Protein AF-A0A8C5RPY0-F1 (afdb_monomer_lite)

Radius of gyration: 25.89 Å; chains: 1; bounding bo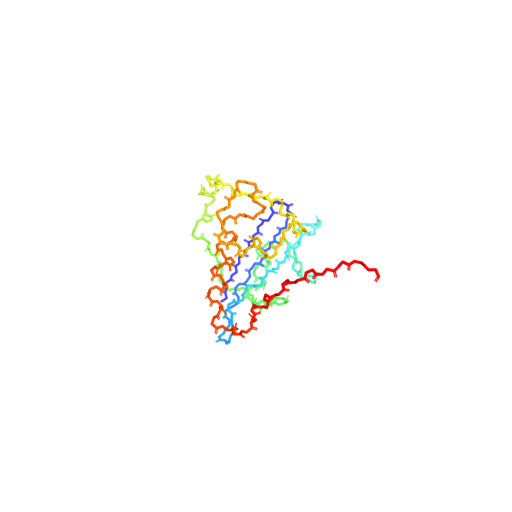x: 41×46×80 Å

Organism: Laticauda laticaudata (NCBI:txid8630)

InterPro domains:
  IPR000980 SH2 domain [PF00017] (9-60)
  IPR000980 SH2 domain [PS50001] (1-75)
  IPR036860 SH2 domain superfamily [G3DSA:3.30.505.10] (4-76)
  IPR036860 SH2 domain superfamily [SSF55550] (8-77)
  IPR043539 Grb2-like [PTHR46037] (10-113)

Secondary structure (DSSP, 8-state):
-EEEEEEETTTTEEEEEEEEEETTEEEEEEEEEEEE-TTS-EESSTT-EESSHHHHHHHHHH--TTSSS---EE---TT-STTTTTTSPP---------TTT--HHHHH--SPPPTT-SS-HHHHHHHHHHHHHHGGG----------------

Foldseek 3Di:
DEKEWDADPVVRWIKIWDFDDDPPDDRDIDIFTWDADPQRWTDRDPVDTHNDPVVVLVCQQVDVVPHPHRHDHYDDDPQPPPPRVVPDPDPPPPPLPQPPVVDDPCLLAPPDDDDPPRSDDPVSSVVSVVVCVVCVVPDDDDDDDDDDDDDDDD

pLDDT: mean 74.39, std 18.72, range [27.67, 94.81]

Structure (mmCIF, N/CA/C/O backbone):
data_AF-A0A8C5RPY0-F1
#
_entry.id   AF-A0A8C5RPY0-F1
#
loop_
_atom_site.group_PDB
_atom_site.id
_atom_site.type_symbol
_atom_site.label_atom_id
_atom_site.label_alt_id
_atom_site.label_comp_id
_atom_site.label_asym_id
_atom_site.label_entity_id
_atom_site.label_seq_id
_atom_site.pdbx_PDB_ins_code
_atom_site.Cartn_x
_atom_site.Cartn_y
_atom_site.Cartn_z
_atom_site.occupancy
_atom_site.B_iso_or_equiv
_atom_site.auth_seq_id
_atom_site.auth_comp_id
_atom_site.auth_asym_id
_atom_site.auth_atom_id
_atom_site.pdbx_PDB_model_num
ATOM 1 N N . ILE A 1 1 ? 12.155 -9.304 -3.599 1.00 83.56 1 ILE A N 1
ATOM 2 C CA . ILE A 1 1 ? 11.075 -8.287 -3.564 1.00 83.56 1 ILE A CA 1
ATOM 3 C C . ILE A 1 1 ? 9.726 -8.979 -3.611 1.00 83.56 1 ILE A C 1
ATOM 5 O O . ILE A 1 1 ? 9.479 -9.727 -4.551 1.00 83.56 1 ILE A O 1
ATOM 9 N N . ARG A 1 2 ? 8.875 -8.774 -2.604 1.00 89.44 2 ARG A N 1
ATOM 10 C CA . ARG A 1 2 ? 7.501 -9.292 -2.635 1.00 89.44 2 ARG A CA 1
ATOM 11 C C . ARG A 1 2 ? 6.497 -8.224 -2.227 1.00 89.44 2 ARG A C 1
ATOM 13 O O . ARG A 1 2 ? 6.852 -7.362 -1.430 1.00 89.44 2 ARG A O 1
ATOM 20 N N . TYR A 1 3 ? 5.269 -8.281 -2.731 1.00 92.12 3 TYR A N 1
ATOM 21 C CA . TYR A 1 3 ? 4.258 -7.255 -2.461 1.00 92.12 3 TYR A CA 1
ATOM 22 C C . TYR A 1 3 ? 2.904 -7.834 -2.073 1.00 92.12 3 TYR A C 1
ATOM 24 O O . TYR A 1 3 ? 2.601 -8.986 -2.367 1.00 92.12 3 TYR A O 1
ATOM 32 N N . ARG A 1 4 ? 2.070 -7.034 -1.412 1.00 91.62 4 ARG A N 1
ATOM 33 C CA . ARG A 1 4 ? 0.708 -7.419 -1.057 1.00 91.62 4 ARG A CA 1
ATOM 34 C C . ARG A 1 4 ? -0.241 -6.237 -1.050 1.00 91.62 4 ARG A C 1
ATOM 36 O O . ARG A 1 4 ? 0.097 -5.183 -0.521 1.00 91.62 4 ARG A O 1
ATOM 43 N N . LEU A 1 5 ? -1.440 -6.474 -1.563 1.00 92.06 5 LEU A N 1
ATOM 44 C CA . LEU A 1 5 ? -2.555 -5.544 -1.519 1.00 92.06 5 LEU A CA 1
ATOM 45 C C . LEU A 1 5 ? -3.503 -5.905 -0.376 1.00 92.06 5 LEU A C 1
ATOM 47 O O . LEU A 1 5 ? -3.780 -7.081 -0.124 1.00 92.06 5 LEU A O 1
ATOM 51 N N . PHE A 1 6 ? -3.988 -4.882 0.309 1.00 90.06 6 PHE A N 1
ATOM 52 C CA . PHE A 1 6 ? -4.992 -4.980 1.357 1.00 90.06 6 PHE A CA 1
ATOM 53 C C . PHE A 1 6 ? -6.118 -4.003 1.049 1.00 90.06 6 PHE A C 1
ATOM 55 O O . PHE A 1 6 ? -5.860 -2.891 0.595 1.00 90.06 6 PHE A O 1
ATOM 62 N N . TYR A 1 7 ? -7.346 -4.406 1.347 1.00 88.44 7 TYR A N 1
ATOM 63 C CA . TYR A 1 7 ? -8.512 -3.537 1.317 1.00 88.44 7 TYR A CA 1
ATOM 64 C C . TYR A 1 7 ? -8.998 -3.321 2.749 1.00 88.44 7 TYR A C 1
ATOM 66 O O . TYR A 1 7 ? -9.112 -4.280 3.516 1.00 88.44 7 TYR A O 1
ATOM 74 N N . SER A 1 8 ? -9.241 -2.067 3.120 1.00 84.38 8 SER A N 1
ATOM 75 C CA . SER A 1 8 ? -9.775 -1.704 4.429 1.00 84.38 8 SER A CA 1
ATOM 76 C C . SER A 1 8 ? -11.206 -1.217 4.267 1.00 84.38 8 SER A C 1
ATOM 78 O O . SER A 1 8 ? -11.433 -0.085 3.854 1.00 84.38 8 SER A O 1
ATOM 80 N N . ASP A 1 9 ? -12.163 -2.057 4.658 1.00 80.19 9 ASP A N 1
ATOM 81 C CA . ASP A 1 9 ? -13.597 -1.736 4.634 1.00 80.19 9 ASP A CA 1
ATOM 82 C C . ASP A 1 9 ? -13.934 -0.519 5.518 1.00 80.19 9 ASP A C 1
ATOM 84 O O . ASP A 1 9 ? -14.776 0.305 5.190 1.00 80.19 9 ASP A O 1
ATOM 88 N N . LYS A 1 10 ? -13.179 -0.330 6.612 1.00 81.06 10 LYS A N 1
ATOM 89 C CA . LYS A 1 10 ? -13.345 0.817 7.521 1.00 81.06 10 LYS A CA 1
ATOM 90 C C . LYS A 1 10 ? -13.027 2.158 6.865 1.00 81.06 10 LYS A C 1
ATOM 92 O O . LYS A 1 10 ? -13.592 3.172 7.255 1.00 81.06 10 LYS A O 1
ATOM 97 N N . THR A 1 11 ? -12.053 2.174 5.960 1.00 80.56 11 THR A N 1
ATOM 98 C CA . THR A 1 11 ? -11.553 3.409 5.339 1.00 80.56 11 THR A CA 1
ATOM 99 C C . THR A 1 11 ? -11.906 3.499 3.860 1.00 80.56 11 THR A C 1
ATOM 101 O O . THR A 1 11 ? -11.626 4.521 3.253 1.00 80.56 11 THR A O 1
ATOM 104 N N . GLY A 1 12 ? -12.470 2.442 3.266 1.00 84.00 12 GLY A N 1
ATOM 105 C CA . GLY A 1 12 ? -12.778 2.360 1.838 1.00 84.00 12 GLY A CA 1
ATOM 106 C C . GLY A 1 12 ? -11.555 2.427 0.915 1.00 84.00 12 GLY A C 1
ATOM 107 O O . GLY A 1 12 ? -11.718 2.598 -0.287 1.00 84.00 12 GLY A O 1
ATOM 108 N N . CYS A 1 13 ? -10.336 2.296 1.450 1.00 86.12 13 CYS A N 1
ATOM 109 C CA . CYS A 1 13 ? -9.092 2.490 0.699 1.00 86.12 13 CYS A CA 1
ATOM 110 C C . CYS A 1 13 ? -8.289 1.195 0.576 1.00 86.12 13 CYS A C 1
ATOM 112 O O . CYS A 1 13 ? -8.359 0.304 1.434 1.00 86.12 13 CYS A O 1
ATOM 114 N N . TYR A 1 14 ? -7.455 1.137 -0.462 1.00 92.19 14 TYR A N 1
ATOM 115 C CA . TYR A 1 14 ? -6.480 0.069 -0.631 1.00 92.19 14 TYR A CA 1
ATOM 116 C C . TYR A 1 14 ? -5.128 0.482 -0.046 1.00 92.19 14 TYR A C 1
ATOM 118 O O . TYR A 1 14 ? -4.756 1.654 -0.029 1.00 92.19 14 TYR A O 1
ATOM 126 N N . SER A 1 15 ? -4.358 -0.493 0.419 1.00 93.25 15 SER A N 1
ATOM 127 C CA . SER A 1 15 ? -2.955 -0.286 0.773 1.00 93.25 15 SER A CA 1
ATOM 128 C C . SER A 1 15 ? -2.070 -1.347 0.133 1.00 93.25 15 SER A C 1
ATOM 130 O O . SER A 1 15 ? -2.422 -2.526 0.064 1.00 93.25 15 SER A O 1
ATOM 132 N N . LEU A 1 16 ? -0.908 -0.913 -0.342 1.00 94.06 16 LEU A N 1
ATOM 133 C CA . LEU A 1 16 ? 0.114 -1.739 -0.966 1.00 94.06 16 LEU A CA 1
ATOM 134 C C . LEU A 1 16 ? 1.312 -1.832 -0.026 1.00 94.06 16 LEU A C 1
ATOM 136 O O . LEU A 1 16 ? 1.916 -0.830 0.335 1.00 94.06 16 LEU A O 1
ATOM 140 N N . SER A 1 17 ? 1.672 -3.044 0.371 1.00 93.31 17 SER A N 1
ATOM 141 C CA . SER A 1 17 ? 2.836 -3.300 1.219 1.00 93.31 17 SER A CA 1
ATOM 142 C C . SER A 1 17 ? 3.909 -4.016 0.419 1.00 93.31 17 SER A C 1
ATOM 144 O O . SER A 1 17 ? 3.637 -5.063 -0.166 1.00 93.31 17 SER A O 1
ATOM 146 N N . ILE A 1 18 ? 5.127 -3.483 0.413 1.00 92.06 18 ILE A N 1
ATOM 147 C CA . ILE A 1 18 ? 6.253 -4.023 -0.352 1.00 92.06 18 ILE A CA 1
ATOM 148 C C . ILE A 1 18 ? 7.359 -4.418 0.615 1.00 92.06 18 ILE A C 1
ATOM 150 O O . ILE A 1 18 ? 7.882 -3.585 1.353 1.00 92.06 18 ILE A O 1
ATOM 154 N N . ARG A 1 19 ? 7.731 -5.698 0.592 1.00 89.88 19 ARG A N 1
ATOM 155 C CA . ARG A 1 19 ? 8.905 -6.228 1.279 1.00 89.88 19 ARG A CA 1
ATOM 156 C C . ARG A 1 19 ? 10.124 -6.080 0.370 1.00 89.88 19 ARG A C 1
ATOM 158 O O . ARG A 1 19 ? 10.308 -6.846 -0.586 1.00 89.88 19 ARG A O 1
ATOM 165 N N . CYS A 1 20 ? 10.944 -5.097 0.713 1.00 83.75 20 CYS A N 1
ATOM 166 C CA . CYS A 1 20 ? 12.210 -4.773 0.079 1.00 83.75 20 CYS A CA 1
ATOM 167 C C . CYS A 1 20 ? 13.322 -5.620 0.759 1.00 83.75 20 CYS A C 1
ATOM 169 O O . CYS A 1 20 ? 13.555 -5.526 1.962 1.00 83.75 20 CYS A O 1
ATOM 171 N N . THR A 1 21 ? 13.953 -6.520 -0.006 1.00 76.31 21 THR A N 1
ATOM 172 C CA . THR A 1 21 ? 15.029 -7.432 0.435 1.00 76.31 21 THR A CA 1
ATOM 173 C C . THR A 1 21 ? 16.292 -7.105 -0.360 1.00 76.31 21 THR A C 1
ATOM 175 O O . THR A 1 21 ? 16.584 -7.791 -1.339 1.00 76.31 21 THR A O 1
ATOM 178 N N . ASN A 1 22 ? 16.970 -6.005 -0.029 1.00 70.56 22 ASN A N 1
ATOM 179 C CA . ASN A 1 22 ? 18.239 -5.659 -0.675 1.00 70.56 22 ASN A CA 1
ATOM 180 C C . ASN A 1 22 ? 19.410 -6.363 0.020 1.00 70.56 22 ASN A C 1
ATOM 182 O O . ASN A 1 22 ? 19.340 -6.678 1.204 1.00 70.56 22 ASN A O 1
ATOM 186 N N . HIS A 1 23 ? 20.467 -6.627 -0.751 1.00 58.06 23 HIS A N 1
ATOM 187 C CA . HIS A 1 23 ? 21.585 -7.510 -0.396 1.00 58.06 23 HIS A CA 1
ATOM 188 C C . HIS A 1 23 ? 22.468 -6.991 0.761 1.00 58.06 23 HIS A C 1
ATOM 190 O O . HIS A 1 23 ? 23.235 -7.762 1.323 1.00 58.06 23 HIS A O 1
ATOM 196 N N . GLU A 1 24 ? 22.341 -5.718 1.155 1.00 66.50 24 GLU A N 1
ATOM 197 C CA . GLU A 1 24 ? 23.235 -5.083 2.142 1.00 66.50 24 GLU A CA 1
ATOM 198 C C . GLU A 1 24 ? 22.543 -4.527 3.395 1.00 66.50 24 GLU A C 1
ATOM 200 O O . GLU A 1 24 ? 23.215 -4.186 4.363 1.00 66.50 24 GLU A O 1
ATOM 205 N N . SER A 1 25 ? 21.211 -4.423 3.435 1.00 53.62 25 SER A N 1
ATOM 206 C CA . SER A 1 25 ? 20.528 -3.860 4.605 1.00 53.62 25 SER A CA 1
ATOM 207 C C . SER A 1 25 ? 19.114 -4.401 4.799 1.00 53.62 25 SER A C 1
ATOM 209 O O . SER A 1 25 ? 18.389 -4.691 3.850 1.00 53.62 25 SER A O 1
ATOM 211 N N . TRP A 1 26 ? 18.794 -4.566 6.085 1.00 59.12 26 TRP A N 1
ATOM 212 C CA . TRP A 1 26 ? 17.550 -4.968 6.745 1.00 59.12 26 TRP A CA 1
ATOM 213 C C . TRP A 1 26 ? 16.313 -5.183 5.855 1.00 59.12 26 TRP A C 1
ATOM 215 O O . TRP A 1 26 ? 15.887 -4.300 5.112 1.00 59.12 26 TRP A O 1
ATOM 225 N N . ASN A 1 27 ? 15.658 -6.338 6.033 1.00 74.50 27 ASN A N 1
ATOM 226 C CA . ASN A 1 27 ? 14.313 -6.610 5.519 1.00 74.50 27 ASN A CA 1
ATOM 227 C C . ASN A 1 27 ? 13.360 -5.470 5.919 1.00 74.50 27 ASN A C 1
ATOM 229 O O . ASN A 1 27 ? 12.863 -5.446 7.044 1.00 74.50 27 ASN A O 1
ATOM 233 N N . CYS A 1 28 ? 13.087 -4.541 5.006 1.00 84.44 28 CYS A N 1
ATOM 234 C CA . CYS A 1 28 ? 12.190 -3.422 5.260 1.00 84.44 28 CYS A CA 1
ATOM 235 C C . CYS A 1 28 ? 10.858 -3.645 4.546 1.00 84.44 28 CYS A C 1
ATOM 237 O O . CYS A 1 28 ? 10.793 -4.192 3.439 1.00 84.44 28 CYS A O 1
ATOM 239 N N . ILE A 1 29 ? 9.777 -3.237 5.204 1.00 89.88 29 ILE A N 1
ATOM 240 C CA . ILE A 1 29 ? 8.437 -3.233 4.627 1.00 89.88 29 ILE A CA 1
ATOM 241 C C . ILE A 1 29 ? 8.019 -1.776 4.495 1.00 89.88 29 ILE A C 1
ATOM 243 O O . ILE A 1 29 ? 8.026 -1.039 5.479 1.00 89.88 29 ILE A O 1
ATOM 247 N N . LYS A 1 30 ? 7.675 -1.360 3.278 1.00 91.00 30 LYS A N 1
ATOM 248 C CA . LYS A 1 30 ? 7.087 -0.045 3.024 1.00 91.00 30 LYS A CA 1
ATOM 249 C C . LYS A 1 30 ? 5.611 -0.199 2.705 1.00 91.00 30 LYS A C 1
ATOM 251 O O . LYS A 1 30 ? 5.242 -1.067 1.915 1.00 91.00 30 LYS A O 1
ATOM 256 N N . HIS A 1 31 ? 4.794 0.643 3.323 1.00 93.56 31 HIS A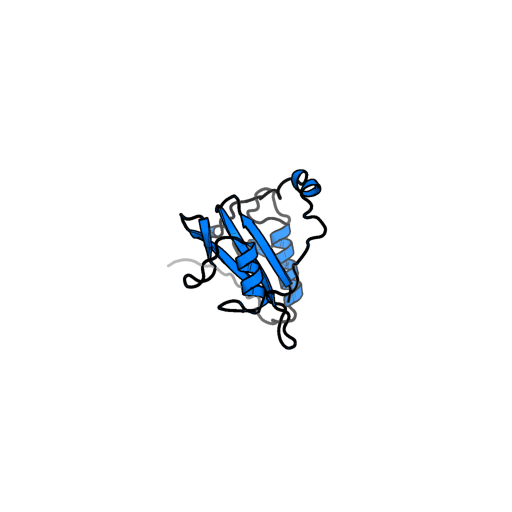 N 1
ATOM 257 C CA . HIS A 1 31 ? 3.351 0.677 3.133 1.00 93.56 31 HIS A CA 1
ATOM 258 C C . HIS A 1 31 ? 2.980 1.936 2.350 1.00 93.56 31 HIS A C 1
ATOM 260 O O . HIS A 1 31 ? 3.379 3.038 2.719 1.00 93.56 31 HIS A O 1
ATOM 266 N N . TYR A 1 32 ? 2.220 1.754 1.280 1.00 93.38 32 TYR A N 1
ATOM 267 C CA . TYR A 1 32 ? 1.729 2.798 0.394 1.00 93.38 32 TYR A CA 1
ATOM 268 C C . TYR A 1 32 ? 0.208 2.816 0.462 1.00 93.38 32 TYR A C 1
ATOM 270 O O . TYR A 1 32 ? -0.432 1.762 0.412 1.00 93.38 32 TYR A O 1
ATOM 278 N N . LEU A 1 33 ? -0.368 4.006 0.583 1.00 92.69 33 LEU A N 1
ATOM 279 C CA . LEU A 1 33 ? -1.809 4.198 0.491 1.00 92.69 33 LEU A CA 1
ATOM 280 C C . LEU A 1 33 ? -2.187 4.355 -0.983 1.00 92.69 33 LEU A C 1
ATOM 282 O O . LEU A 1 33 ? -1.552 5.125 -1.700 1.00 92.69 33 LEU A O 1
ATOM 286 N N . ILE A 1 34 ? -3.209 3.625 -1.418 1.00 94.12 34 ILE A N 1
ATOM 287 C CA . ILE A 1 34 ? -3.824 3.802 -2.730 1.00 94.12 34 ILE A CA 1
ATOM 288 C C . ILE A 1 34 ? -5.140 4.538 -2.494 1.00 94.12 34 ILE A C 1
ATOM 290 O O . ILE A 1 34 ? -6.069 4.008 -1.874 1.00 94.12 34 ILE A O 1
ATOM 294 N N . ASN A 1 35 ? -5.195 5.769 -2.977 1.00 90.88 35 ASN A N 1
ATOM 295 C CA . ASN A 1 35 ? -6.373 6.613 -2.886 1.00 90.88 35 ASN A CA 1
ATOM 296 C C . ASN A 1 35 ? -7.300 6.350 -4.070 1.00 90.88 35 ASN A C 1
ATOM 298 O O . ASN A 1 35 ? -6.838 6.028 -5.166 1.00 90.88 35 ASN A O 1
ATOM 302 N N . CYS A 1 36 ? -8.598 6.512 -3.834 1.00 90.06 36 CYS A N 1
ATOM 303 C CA . CYS A 1 36 ? -9.626 6.430 -4.863 1.00 90.06 36 CYS A CA 1
ATOM 304 C C . CYS A 1 36 ? -10.174 7.835 -5.122 1.00 90.06 36 CYS A C 1
ATOM 306 O O . CYS A 1 36 ? -10.539 8.543 -4.184 1.00 90.06 36 CYS A O 1
ATOM 308 N N . LEU A 1 37 ? -10.219 8.230 -6.387 1.00 89.50 37 LEU A N 1
ATOM 309 C CA . LEU A 1 37 ? -10.874 9.445 -6.859 1.00 89.50 37 LEU A CA 1
ATOM 310 C C . LEU A 1 37 ? -12.384 9.208 -7.013 1.00 89.50 37 LEU A C 1
ATOM 312 O O . LEU A 1 37 ? -12.846 8.070 -7.103 1.00 89.50 37 LEU A O 1
ATOM 316 N N . GLU A 1 38 ? -13.156 10.291 -7.106 1.00 88.31 38 GLU A N 1
ATOM 317 C CA . GLU A 1 38 ? -14.615 10.240 -7.307 1.00 88.31 38 GLU A CA 1
ATOM 318 C C . GLU A 1 38 ? -15.010 9.520 -8.607 1.00 88.31 38 GLU A C 1
ATOM 320 O O . GLU A 1 38 ? -16.036 8.849 -8.677 1.00 88.31 38 GLU A O 1
ATOM 325 N N . ASN A 1 39 ? -14.153 9.586 -9.628 1.00 88.56 39 ASN A N 1
ATOM 326 C CA . ASN A 1 39 ? -14.314 8.873 -10.896 1.00 88.56 39 ASN A CA 1
ATOM 327 C C . ASN A 1 39 ? -13.903 7.387 -10.825 1.00 88.56 39 ASN A C 1
ATOM 329 O O . ASN A 1 39 ? -13.781 6.742 -11.863 1.00 88.56 39 ASN A O 1
ATOM 333 N N . SER A 1 40 ? -13.679 6.847 -9.623 1.00 87.06 40 SER A N 1
ATOM 334 C CA . SER A 1 40 ? -13.215 5.476 -9.358 1.00 87.06 40 SER A CA 1
ATOM 335 C C . SER A 1 40 ? -11.787 5.158 -9.817 1.00 87.06 40 SER A C 1
ATOM 337 O O . SER A 1 40 ? -11.392 3.994 -9.809 1.00 87.06 40 SER A O 1
ATOM 339 N N . TRP A 1 41 ? -10.989 6.162 -10.189 1.00 92.81 41 TRP A N 1
ATOM 340 C CA . TRP A 1 41 ? -9.580 5.948 -10.518 1.00 92.81 41 TRP A CA 1
ATOM 341 C C . TRP A 1 41 ? -8.731 5.851 -9.251 1.00 92.81 41 TRP A C 1
ATOM 343 O O . TRP A 1 41 ? -9.011 6.475 -8.228 1.00 92.81 41 TRP A O 1
ATOM 353 N N . LEU A 1 42 ? -7.668 5.065 -9.331 1.00 93.31 42 LEU A N 1
ATOM 354 C CA . LEU A 1 42 ? -6.763 4.733 -8.246 1.00 93.31 42 LEU A CA 1
ATOM 355 C C . LEU A 1 42 ? -5.425 5.431 -8.440 1.00 93.31 42 LEU A C 1
ATOM 357 O O . LEU A 1 42 ? -4.904 5.474 -9.552 1.00 93.31 42 LEU A O 1
ATOM 361 N N . TYR A 1 43 ? -4.827 5.919 -7.358 1.00 93.00 43 TYR A N 1
ATOM 362 C CA . TYR A 1 43 ? -3.479 6.478 -7.417 1.00 93.00 43 TYR A CA 1
ATOM 363 C C . TYR A 1 43 ? -2.693 6.261 -6.127 1.00 93.00 43 TYR A C 1
ATOM 365 O O . TYR A 1 43 ? -3.244 6.268 -5.025 1.00 93.00 43 TYR A O 1
ATOM 373 N N . ILE A 1 44 ? -1.379 6.098 -6.274 1.00 92.75 44 ILE A N 1
ATOM 374 C CA . ILE A 1 44 ? -0.413 6.173 -5.165 1.00 92.75 44 ILE A CA 1
ATOM 375 C C . ILE A 1 44 ? 0.253 7.550 -5.184 1.00 92.75 44 ILE A C 1
ATOM 377 O O . ILE A 1 44 ? 0.287 8.247 -4.173 1.00 92.75 44 ILE A O 1
ATOM 381 N N . SER A 1 45 ? 0.734 7.961 -6.358 1.00 89.44 45 SER A N 1
ATOM 382 C CA . SER A 1 45 ? 1.250 9.303 -6.616 1.00 89.44 45 SER A CA 1
ATOM 383 C C . SER A 1 45 ? 0.200 10.117 -7.377 1.00 89.44 45 SER A C 1
ATOM 385 O O . SER A 1 45 ? -0.339 9.594 -8.349 1.00 89.44 45 SER A O 1
ATOM 387 N N . PRO A 1 46 ? -0.092 11.379 -7.008 1.00 84.12 46 PRO A N 1
ATOM 388 C CA . PRO A 1 46 ? -1.104 12.197 -7.690 1.00 84.12 46 PRO A CA 1
ATOM 389 C C . PRO A 1 46 ? -0.878 12.358 -9.202 1.00 84.12 46 PRO A C 1
ATOM 391 O O . PRO A 1 46 ? -1.823 12.621 -9.937 1.00 84.12 46 PRO A O 1
ATOM 394 N N . SER A 1 47 ? 0.364 12.198 -9.666 1.00 87.62 47 SER A N 1
ATOM 395 C CA . SER A 1 47 ? 0.735 12.316 -11.081 1.00 87.62 47 SER A CA 1
ATOM 396 C C . SER A 1 47 ? 0.387 11.085 -11.925 1.00 87.62 47 SER A C 1
ATOM 398 O O . SER A 1 47 ? 0.438 11.167 -13.149 1.00 87.62 47 SER A O 1
ATOM 400 N N . LEU A 1 48 ? 0.081 9.944 -11.299 1.00 90.19 48 LEU A N 1
ATOM 401 C CA . LEU A 1 48 ? -0.165 8.666 -11.969 1.00 90.19 48 LEU A CA 1
ATOM 402 C C . LEU A 1 48 ? -1.468 8.068 -11.453 1.00 90.19 48 LEU A C 1
ATOM 404 O O . LEU A 1 48 ? -1.570 7.658 -10.298 1.00 90.19 48 LEU A O 1
ATOM 408 N N . THR A 1 49 ? -2.462 8.025 -12.330 1.00 93.81 49 THR A N 1
ATOM 409 C CA . THR A 1 49 ? -3.810 7.565 -12.005 1.00 93.81 49 THR A CA 1
ATOM 410 C C . THR A 1 49 ? -4.172 6.391 -12.908 1.00 93.81 49 THR A C 1
ATOM 412 O O . THR A 1 49 ? -3.789 6.361 -14.075 1.00 93.81 49 THR A O 1
ATOM 415 N N . PHE A 1 50 ? -4.880 5.411 -12.352 1.00 94.00 50 PHE A N 1
ATOM 416 C CA . PHE A 1 50 ? -5.174 4.139 -13.004 1.00 94.00 50 PHE A CA 1
ATOM 417 C C . PHE A 1 50 ? -6.665 3.809 -12.874 1.00 94.00 50 PHE A C 1
ATOM 419 O O . PHE A 1 50 ? -7.221 3.948 -11.787 1.00 94.00 50 PHE A O 1
ATOM 426 N N . PRO A 1 51 ? -7.332 3.324 -13.926 1.00 92.88 51 PRO A N 1
ATOM 427 C CA . PRO A 1 51 ? -8.744 2.945 -13.877 1.00 92.88 51 PRO A CA 1
ATOM 428 C C . PRO A 1 51 ? -8.992 1.636 -13.111 1.00 92.88 51 PRO A C 1
ATOM 430 O O . PRO A 1 51 ? -10.115 1.376 -12.686 1.00 92.88 51 PRO A O 1
ATOM 433 N N . SER A 1 52 ? -7.971 0.791 -12.932 1.00 92.31 52 SER A N 1
ATOM 434 C CA . SER A 1 52 ? -8.093 -0.481 -12.218 1.00 92.31 52 SER A CA 1
ATOM 435 C C . SER A 1 52 ? -6.859 -0.798 -11.377 1.00 92.31 52 SER A C 1
ATOM 437 O O . SER A 1 52 ? -5.752 -0.325 -11.639 1.00 92.31 52 SER A O 1
ATOM 439 N N . LEU A 1 53 ? -7.041 -1.648 -10.360 1.00 91.81 53 LEU A N 1
ATOM 440 C CA . LEU A 1 53 ? -5.931 -2.115 -9.527 1.00 91.81 53 LEU A CA 1
ATOM 441 C C . LEU A 1 53 ? -4.955 -2.993 -10.320 1.00 91.81 53 LEU A C 1
ATOM 443 O O . LEU A 1 53 ? -3.778 -3.054 -9.983 1.00 91.81 53 LEU A O 1
ATOM 447 N N . HIS A 1 54 ? -5.446 -3.661 -11.365 1.00 93.19 54 HIS A N 1
ATOM 448 C CA . HIS A 1 54 ? -4.629 -4.485 -12.245 1.00 93.19 54 HIS A CA 1
ATOM 449 C C . HIS A 1 54 ? -3.634 -3.632 -13.031 1.00 93.19 54 HIS A C 1
ATOM 451 O O . HIS A 1 54 ? -2.439 -3.883 -12.931 1.00 93.19 54 HIS A O 1
ATOM 457 N N . GLU A 1 55 ? -4.106 -2.573 -13.697 1.00 94.12 55 GLU A N 1
ATOM 458 C CA . GLU A 1 55 ? -3.232 -1.652 -14.438 1.00 94.12 55 GLU A CA 1
ATOM 459 C C . GLU A 1 55 ? -2.218 -0.960 -13.525 1.00 94.12 55 GLU A C 1
ATOM 461 O O . GLU A 1 55 ? -1.055 -0.805 -13.890 1.00 94.12 55 GLU A O 1
ATOM 466 N N . LEU A 1 56 ? -2.633 -0.607 -12.303 1.00 94.00 56 LEU A N 1
ATOM 467 C CA . LEU A 1 56 ? -1.727 -0.066 -11.294 1.00 94.00 56 LEU A CA 1
ATOM 468 C C . LEU A 1 56 ? -0.597 -1.057 -10.977 1.00 94.00 56 LEU A C 1
ATOM 470 O O . LEU A 1 56 ? 0.569 -0.672 -10.917 1.00 94.00 56 LEU A O 1
ATOM 474 N N . VAL A 1 57 ? -0.925 -2.332 -10.755 1.00 93.62 57 VAL A N 1
ATOM 475 C CA . VAL A 1 57 ? 0.075 -3.365 -10.444 1.00 93.62 57 VAL A CA 1
ATOM 476 C C . VAL A 1 57 ? 0.994 -3.624 -11.632 1.00 93.62 57 VAL A C 1
ATOM 478 O O . VAL A 1 57 ? 2.202 -3.740 -11.425 1.00 93.62 57 VAL A O 1
ATOM 481 N N . ASP A 1 58 ? 0.444 -3.688 -12.841 1.00 94.56 58 ASP A N 1
ATOM 482 C CA . ASP A 1 58 ? 1.205 -3.941 -14.063 1.00 94.56 58 ASP A CA 1
ATOM 483 C C . ASP A 1 58 ? 2.216 -2.818 -14.306 1.00 94.56 58 ASP A C 1
ATOM 485 O O . ASP A 1 58 ? 3.409 -3.093 -14.446 1.00 94.56 58 ASP A O 1
ATOM 489 N N . TYR A 1 59 ? 1.785 -1.556 -14.209 1.00 94.81 59 TYR A N 1
ATOM 490 C CA . TYR A 1 59 ? 2.672 -0.396 -14.310 1.00 94.81 59 TYR A CA 1
ATOM 491 C C . TYR A 1 59 ? 3.807 -0.458 -13.286 1.00 94.81 59 TYR A C 1
ATOM 493 O O . TYR A 1 59 ? 4.989 -0.374 -13.625 1.00 94.81 59 TYR A O 1
ATOM 501 N N . TYR A 1 60 ? 3.460 -0.668 -12.013 1.00 93.81 60 TYR A N 1
ATOM 502 C CA . TYR A 1 60 ? 4.451 -0.692 -10.944 1.00 93.81 60 TYR A CA 1
ATOM 503 C C . TYR A 1 60 ? 5.335 -1.952 -10.947 1.00 93.81 60 TYR A C 1
ATOM 505 O O . TYR A 1 60 ? 6.285 -2.038 -10.165 1.00 93.81 60 TYR A O 1
ATOM 513 N N . SER A 1 61 ? 5.057 -2.943 -11.801 1.00 93.00 61 SER A N 1
ATOM 514 C CA . SER A 1 61 ? 5.913 -4.122 -11.988 1.00 93.00 61 SER A CA 1
ATOM 515 C C . SER A 1 61 ? 7.156 -3.832 -12.841 1.00 93.00 61 SER A C 1
ATOM 517 O O . SER A 1 61 ? 8.228 -4.426 -12.624 1.00 93.00 61 SER A O 1
ATOM 519 N N . GLU A 1 62 ? 7.034 -2.855 -13.740 1.00 93.06 62 GLU A N 1
ATOM 520 C CA . GLU A 1 62 ? 8.083 -2.390 -14.649 1.00 93.06 62 GLU A CA 1
ATOM 521 C C . GLU A 1 62 ? 8.722 -1.096 -14.133 1.00 93.06 62 GLU A C 1
ATOM 523 O O . GLU A 1 62 ? 9.951 -0.993 -14.077 1.00 93.06 62 GLU A O 1
ATOM 528 N N . ASN A 1 63 ? 7.909 -0.166 -13.627 1.00 92.06 63 ASN A N 1
ATOM 529 C CA . ASN A 1 63 ? 8.323 1.161 -13.177 1.00 92.06 63 ASN A CA 1
ATOM 530 C C . ASN A 1 63 ? 8.227 1.301 -11.653 1.00 92.06 63 ASN A C 1
ATOM 532 O O . ASN A 1 63 ? 7.279 0.835 -11.033 1.00 92.06 63 ASN A O 1
ATOM 536 N N . SER A 1 64 ? 9.192 1.965 -11.009 1.00 87.56 64 SER A N 1
ATOM 537 C CA . SER A 1 64 ? 9.111 2.202 -9.560 1.00 87.56 64 SER A CA 1
ATOM 538 C C . SER A 1 64 ? 8.380 3.498 -9.213 1.00 87.56 64 SER A C 1
ATOM 540 O O . SER A 1 64 ? 7.632 3.489 -8.246 1.00 87.56 64 SER A O 1
ATOM 542 N N . ASP A 1 65 ? 8.570 4.591 -9.959 1.00 87.50 65 ASP A N 1
ATOM 543 C CA . ASP A 1 65 ? 7.856 5.884 -9.884 1.00 87.50 65 ASP A CA 1
ATOM 544 C C . ASP A 1 65 ? 7.263 6.263 -8.514 1.00 87.50 65 ASP A C 1
ATOM 546 O O . ASP A 1 65 ? 6.060 6.478 -8.345 1.00 87.50 65 ASP A O 1
ATOM 550 N N . GLY A 1 66 ? 8.145 6.339 -7.512 1.00 85.44 66 GLY A N 1
ATOM 551 C CA . GLY A 1 66 ? 7.821 6.699 -6.125 1.00 85.44 66 GLY A CA 1
ATOM 552 C C . GLY A 1 66 ? 7.765 5.523 -5.136 1.00 85.44 66 GLY A C 1
ATOM 553 O O . GLY A 1 66 ? 7.750 5.735 -3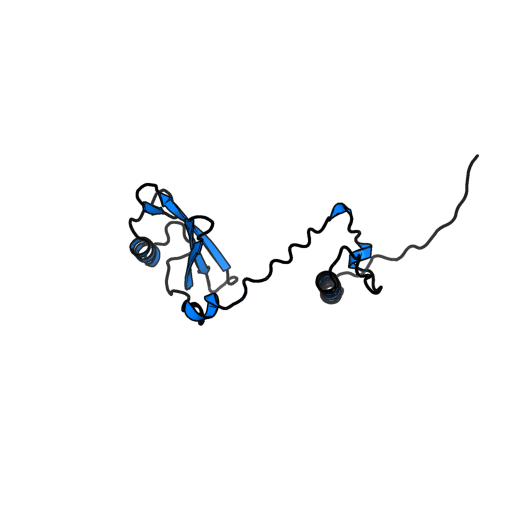.921 1.00 85.44 66 GLY A O 1
ATOM 554 N N . LEU A 1 67 ? 7.800 4.277 -5.613 1.00 90.44 67 LEU A N 1
ATOM 555 C CA . LEU A 1 67 ? 7.929 3.063 -4.799 1.00 90.44 67 LEU A CA 1
ATOM 556 C C . LEU A 1 67 ? 9.397 2.742 -4.461 1.00 90.44 67 LEU A C 1
ATOM 558 O O . LEU A 1 67 ? 10.318 3.184 -5.142 1.00 90.44 67 LEU A O 1
ATOM 562 N N . CYS A 1 68 ? 9.641 1.926 -3.418 1.00 88.56 68 CYS A N 1
ATOM 563 C CA . CYS A 1 68 ? 11.012 1.505 -3.064 1.00 88.56 68 CYS A CA 1
ATOM 564 C C . CYS A 1 68 ? 11.671 0.664 -4.153 1.00 88.56 68 CYS A C 1
ATOM 566 O O . CYS A 1 68 ? 12.893 0.649 -4.255 1.00 88.56 68 CYS A O 1
ATOM 568 N N . CYS A 1 69 ? 10.867 -0.066 -4.920 1.00 88.94 69 CYS A N 1
ATOM 569 C CA . CYS A 1 69 ? 11.290 -0.917 -6.019 1.00 88.94 69 CYS A CA 1
ATOM 570 C C . CYS A 1 69 ? 10.062 -1.318 -6.845 1.00 88.94 69 CYS A C 1
ATOM 572 O O . CYS A 1 69 ? 8.931 -1.202 -6.364 1.00 88.94 69 CYS A O 1
ATOM 574 N N . CYS A 1 70 ? 10.296 -1.830 -8.052 1.00 92.19 70 CYS A N 1
ATOM 575 C CA . CYS A 1 70 ? 9.230 -2.383 -8.877 1.00 92.19 70 CYS A CA 1
ATOM 576 C C . CYS A 1 70 ? 8.673 -3.675 -8.259 1.00 92.19 70 CYS A C 1
ATOM 578 O O . CYS A 1 70 ? 9.408 -4.484 -7.675 1.00 92.19 70 CYS A O 1
ATOM 580 N N . LEU A 1 71 ? 7.371 -3.888 -8.413 1.00 92.62 71 LEU A N 1
ATOM 581 C CA . LEU A 1 71 ? 6.659 -5.073 -7.953 1.00 92.62 71 LEU A CA 1
ATOM 582 C C . LEU A 1 71 ? 7.175 -6.308 -8.698 1.00 92.62 71 LEU A C 1
ATOM 584 O O . LEU A 1 71 ? 7.352 -6.297 -9.911 1.00 92.62 71 LEU A O 1
ATOM 588 N N . LYS A 1 72 ? 7.465 -7.383 -7.957 1.00 90.75 72 LYS A N 1
ATOM 589 C CA . LYS A 1 72 ? 7.971 -8.638 -8.538 1.00 90.75 72 LYS A CA 1
ATOM 590 C C . LYS A 1 72 ? 7.035 -9.795 -8.263 1.00 90.75 72 LYS A C 1
ATOM 592 O O . LYS A 1 72 ? 6.287 -10.207 -9.134 1.00 90.75 72 LYS A O 1
ATOM 597 N N . THR A 1 73 ? 7.065 -10.324 -7.045 1.00 90.19 73 THR A N 1
ATOM 598 C CA . THR A 1 73 ? 6.269 -11.505 -6.705 1.00 90.19 73 THR A CA 1
ATOM 599 C C . THR A 1 73 ? 5.168 -11.133 -5.717 1.00 90.19 73 THR A C 1
ATOM 601 O O . THR A 1 73 ? 5.479 -10.539 -4.678 1.00 90.19 73 THR A O 1
ATOM 604 N N . PRO A 1 74 ? 3.899 -11.487 -5.970 1.00 90.44 74 PRO A N 1
ATOM 605 C CA . PRO A 1 74 ? 2.857 -11.329 -4.968 1.00 90.44 74 PRO A CA 1
ATOM 606 C C . PRO A 1 74 ? 3.144 -12.212 -3.741 1.00 90.44 74 PRO A C 1
ATOM 608 O O . PRO A 1 74 ? 3.638 -13.336 -3.836 1.00 90.44 74 PRO A O 1
ATOM 611 N N . CYS A 1 75 ? 2.850 -11.689 -2.556 1.00 87.62 75 CYS A N 1
ATOM 612 C CA . CYS A 1 75 ? 2.873 -12.412 -1.291 1.00 87.62 75 CYS A CA 1
ATOM 613 C C . CYS A 1 75 ? 1.522 -13.091 -1.072 1.00 87.62 75 CYS A C 1
ATOM 615 O O . CYS A 1 75 ? 0.532 -12.424 -0.766 1.00 87.62 75 CYS A O 1
ATOM 617 N N . PHE A 1 76 ? 1.505 -14.417 -1.122 1.00 76.38 76 PHE A N 1
ATOM 618 C CA . PHE A 1 76 ? 0.360 -15.214 -0.695 1.00 76.38 76 PHE A CA 1
ATOM 619 C C . PHE A 1 76 ? 0.430 -15.446 0.820 1.00 76.38 76 PHE A C 1
ATOM 621 O O . PHE A 1 76 ? 1.485 -15.822 1.334 1.00 76.38 76 PHE A O 1
ATOM 628 N N . ILE A 1 77 ? -0.677 -15.246 1.547 1.00 68.25 77 ILE A N 1
ATOM 629 C CA . ILE A 1 77 ? -0.816 -15.907 2.849 1.00 68.25 77 ILE A CA 1
ATOM 630 C C . ILE A 1 77 ? -1.422 -17.280 2.583 1.00 68.25 77 ILE A C 1
ATOM 632 O O . ILE A 1 77 ? -2.554 -17.373 2.105 1.00 68.25 77 ILE A O 1
ATOM 636 N N . GLN A 1 78 ? -0.710 -18.324 2.991 1.00 55.41 78 GLN A N 1
ATOM 637 C CA . GLN A 1 78 ? -1.302 -19.627 3.259 1.00 55.41 78 GLN A CA 1
ATOM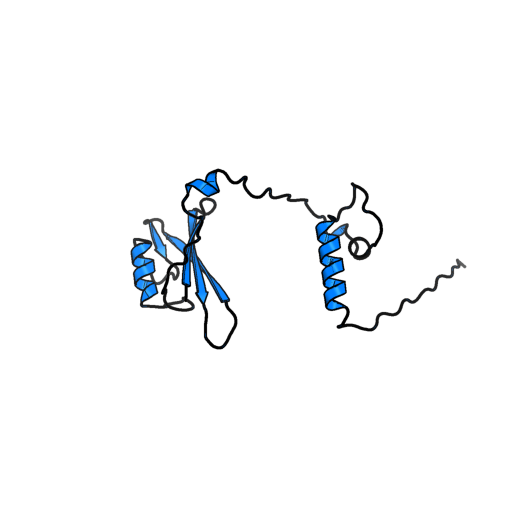 638 C C . GLN A 1 78 ? -2.348 -19.462 4.385 1.00 55.41 78 GLN A C 1
ATOM 640 O O . GLN A 1 78 ? -2.002 -19.437 5.561 1.00 55.41 78 GLN A O 1
ATOM 645 N N . GLY A 1 79 ? -3.609 -19.215 4.023 1.00 54.78 79 GLY A N 1
ATOM 646 C CA . GLY A 1 79 ? -4.715 -19.001 4.967 1.00 54.78 79 GLY A CA 1
ATOM 647 C C . GLY A 1 79 ? -5.739 -17.949 4.536 1.00 54.78 79 GLY A C 1
ATOM 648 O O . GLY A 1 79 ? -6.863 -17.979 5.016 1.00 54.78 79 GLY A O 1
ATOM 649 N N . ALA A 1 80 ? -5.401 -17.034 3.617 1.00 52.06 80 ALA A N 1
ATOM 650 C CA . ALA A 1 80 ? -6.319 -15.970 3.180 1.00 52.06 80 ALA A CA 1
ATOM 651 C C . ALA A 1 80 ? -7.384 -16.423 2.160 1.00 52.06 80 ALA A C 1
ATOM 653 O O . ALA A 1 80 ? -8.146 -15.588 1.673 1.00 52.06 80 ALA A O 1
ATOM 654 N N . SER A 1 81 ? -7.479 -17.724 1.846 1.00 53.41 81 SER A N 1
ATOM 655 C CA . SER A 1 81 ? -8.699 -18.254 1.236 1.00 53.41 81 SER A CA 1
ATOM 656 C C . SER A 1 81 ? -9.830 -18.038 2.240 1.00 53.41 81 SER A C 1
ATOM 658 O O . SER A 1 81 ? -9.804 -18.588 3.340 1.00 53.41 81 SER A O 1
ATOM 660 N N . SER A 1 82 ? -10.774 -17.181 1.868 1.00 54.12 82 SER A N 1
ATOM 661 C CA . SER A 1 82 ? -11.748 -16.508 2.733 1.00 54.12 82 SER A CA 1
ATOM 662 C C . SER A 1 82 ? -12.503 -17.399 3.740 1.00 54.12 82 SER A C 1
ATOM 664 O O . SER A 1 82 ? -12.959 -16.892 4.757 1.00 54.12 82 SER A O 1
ATOM 666 N N . SER A 1 83 ? -12.581 -18.719 3.570 1.00 52.12 83 SER A N 1
ATOM 667 C CA . SER A 1 83 ? -13.382 -19.606 4.425 1.00 52.12 83 SER A CA 1
ATOM 668 C C . SER A 1 83 ? -12.863 -19.835 5.856 1.00 52.12 83 SER A C 1
ATOM 670 O O . SER A 1 83 ? -13.672 -20.121 6.739 1.00 52.12 83 SER A O 1
ATOM 672 N N . LEU A 1 84 ? -11.560 -19.698 6.137 1.00 49.03 84 LEU A N 1
ATOM 673 C CA . LEU A 1 84 ? -11.017 -20.006 7.476 1.00 49.03 84 LEU A CA 1
ATOM 674 C C . LEU A 1 84 ? -10.981 -18.803 8.433 1.00 49.03 84 LEU A C 1
ATOM 676 O O . LEU A 1 84 ? -10.999 -18.990 9.647 1.00 49.03 84 LEU A O 1
ATOM 680 N N . PHE A 1 85 ? -10.990 -17.570 7.917 1.00 47.38 85 PHE A N 1
ATOM 681 C CA . PHE A 1 85 ? -10.953 -16.357 8.746 1.00 47.38 85 PHE A CA 1
ATOM 682 C C . PHE A 1 85 ? -12.332 -15.789 9.101 1.00 47.38 85 PHE A C 1
ATOM 684 O O . PHE A 1 85 ? -12.424 -15.021 10.054 1.00 47.38 85 PHE A O 1
ATOM 691 N N . HIS A 1 86 ? -13.413 -16.179 8.413 1.00 54.66 86 HIS A N 1
ATOM 692 C CA . HIS A 1 86 ? -14.772 -15.808 8.840 1.00 54.66 86 HIS A CA 1
ATOM 693 C C . HIS A 1 86 ? -15.184 -16.468 10.166 1.00 54.66 86 HIS A C 1
ATOM 695 O O . HIS A 1 86 ? -16.087 -15.972 10.832 1.00 54.66 86 HIS A O 1
ATOM 701 N N . ASN A 1 87 ? -14.508 -17.554 10.560 1.00 53.28 87 ASN A N 1
ATOM 702 C CA . ASN A 1 87 ? -14.801 -18.311 11.779 1.00 53.28 87 ASN A CA 1
ATOM 703 C C . ASN A 1 87 ? -13.788 -18.079 12.908 1.00 53.28 87 ASN A C 1
ATOM 705 O O . ASN A 1 87 ? -13.921 -18.682 13.972 1.00 53.28 87 ASN A O 1
ATOM 709 N N . LEU A 1 88 ? -12.777 -17.226 12.705 1.00 55.34 88 LEU A N 1
ATOM 710 C CA . LEU A 1 88 ? -11.878 -16.866 13.792 1.00 55.34 88 LEU A CA 1
ATOM 711 C C . LEU A 1 88 ? -12.521 -15.713 14.572 1.00 55.34 88 LEU A C 1
ATOM 713 O O . LEU A 1 88 ? -12.819 -14.680 13.961 1.00 55.34 88 LEU A O 1
ATOM 717 N N . PRO A 1 89 ? -12.762 -15.851 15.891 1.00 57.31 89 PRO A N 1
ATOM 718 C CA . PRO A 1 89 ? -13.213 -14.721 16.686 1.00 57.31 89 PRO A CA 1
ATOM 719 C C . PRO A 1 89 ? -12.231 -13.575 16.453 1.00 57.31 89 PRO A C 1
ATOM 721 O O . PRO A 1 89 ? -11.015 -13.766 16.553 1.00 57.31 89 PRO A O 1
ATOM 724 N N . LYS A 1 90 ? -12.758 -12.401 16.068 1.00 58.97 90 LYS A N 1
ATOM 725 C CA . LYS A 1 90 ? -11.940 -11.190 15.934 1.00 58.97 90 LYS A CA 1
ATOM 726 C C . LYS A 1 90 ? -11.079 -11.096 17.195 1.00 58.97 90 LYS A C 1
ATOM 728 O O . LYS A 1 90 ? -11.653 -11.266 18.275 1.00 58.97 90 LYS A O 1
ATOM 733 N N . PRO A 1 91 ? -9.754 -10.871 17.076 1.00 57.81 91 PRO A N 1
ATOM 734 C CA . PRO A 1 91 ? -8.896 -10.711 18.237 1.00 57.81 91 PRO A CA 1
ATOM 735 C C . PRO A 1 91 ? -9.591 -9.780 19.218 1.00 57.81 91 PRO A C 1
ATOM 737 O O . PRO A 1 91 ? -9.967 -8.665 18.848 1.00 57.81 91 PRO A O 1
ATOM 740 N N . VAL A 1 92 ? -9.872 -10.292 20.414 1.00 69.00 92 VAL A N 1
ATOM 741 C CA . VAL A 1 92 ? -10.584 -9.525 21.427 1.00 69.00 92 VAL A CA 1
ATOM 742 C C . VAL A 1 92 ? -9.664 -8.371 21.791 1.00 69.00 92 VAL A C 1
ATOM 744 O O . VAL A 1 92 ? -8.647 -8.558 22.457 1.00 69.00 92 VAL A O 1
ATOM 747 N N . GLU A 1 93 ? -9.986 -7.178 21.293 1.00 63.31 93 GLU A N 1
ATOM 748 C CA . GLU A 1 93 ? -9.317 -5.949 21.690 1.00 63.31 93 GLU A CA 1
ATOM 749 C C . GLU A 1 93 ? -9.688 -5.685 23.151 1.00 63.31 93 GLU A C 1
ATOM 751 O O . GLU A 1 93 ? -10.665 -5.001 23.455 1.00 63.31 93 GLU A O 1
ATOM 756 N N . VAL A 1 94 ? -8.911 -6.243 24.079 1.00 61.88 94 VAL A N 1
ATOM 757 C CA . VAL A 1 94 ? -8.991 -5.880 25.493 1.00 61.88 94 VAL A CA 1
ATOM 758 C C . VAL A 1 94 ? -8.350 -4.502 25.636 1.00 61.88 94 VAL A C 1
ATOM 760 O O . VAL A 1 94 ? -7.199 -4.357 26.044 1.00 61.88 94 VAL A O 1
ATOM 763 N N . LYS A 1 95 ? -9.088 -3.455 25.262 1.00 58.16 95 LYS A N 1
ATOM 764 C CA . LYS A 1 95 ? -8.717 -2.073 25.571 1.00 58.16 95 LYS A CA 1
ATOM 765 C C . LYS A 1 95 ? -8.983 -1.820 27.050 1.00 58.16 95 LYS A C 1
ATOM 767 O O . LYS A 1 95 ? -9.972 -1.193 27.418 1.00 58.16 95 LYS A O 1
ATOM 772 N N . LYS A 1 96 ? -8.089 -2.303 27.913 1.00 63.31 96 LYS A N 1
ATOM 773 C CA . LYS A 1 96 ? -7.964 -1.730 29.255 1.00 63.31 96 LYS A CA 1
ATOM 774 C C . LYS A 1 96 ? -7.410 -0.318 29.068 1.00 63.31 96 LYS A C 1
ATOM 776 O O . LYS A 1 96 ? -6.286 -0.151 28.606 1.00 63.31 96 LYS A O 1
ATOM 781 N N . SER A 1 97 ? -8.233 0.693 29.339 1.00 59.47 97 SER A N 1
ATOM 782 C CA . SER A 1 97 ? -7.813 2.095 29.316 1.00 59.47 97 SER A CA 1
ATOM 783 C C . SER A 1 97 ? -6.804 2.321 30.442 1.00 59.47 97 SER A C 1
ATOM 785 O O . SER A 1 97 ? -7.192 2.534 31.588 1.00 59.47 97 SER A O 1
ATOM 787 N N . LEU A 1 98 ? -5.512 2.229 30.127 1.00 70.75 98 LEU A N 1
ATOM 788 C CA . LEU A 1 98 ? -4.436 2.460 31.086 1.00 70.75 98 LEU A CA 1
ATOM 789 C C . LEU A 1 98 ? -4.297 3.964 31.330 1.00 70.75 98 LEU A C 1
ATOM 791 O O . LEU A 1 98 ? -3.957 4.724 30.422 1.00 70.75 98 LEU A O 1
ATOM 795 N N . ASN A 1 99 ? -4.565 4.401 32.559 1.00 73.12 99 ASN A N 1
ATOM 796 C CA . ASN A 1 99 ? -4.299 5.773 32.963 1.00 73.12 99 ASN A CA 1
ATOM 797 C C . ASN A 1 99 ? -2.824 5.911 33.362 1.00 73.12 99 ASN A C 1
ATOM 799 O O . ASN A 1 99 ? -2.451 5.684 34.511 1.00 73.12 99 ASN A O 1
ATOM 803 N N . TRP A 1 100 ? -1.985 6.306 32.404 1.00 75.06 100 TRP A N 1
ATOM 804 C CA . TRP A 1 100 ? -0.541 6.466 32.604 1.00 75.06 100 TRP A CA 1
ATOM 805 C C . TRP A 1 100 ? -0.157 7.480 33.686 1.00 75.06 100 TRP A C 1
ATOM 807 O O . TRP A 1 100 ? 0.952 7.405 34.199 1.00 75.06 100 TRP A O 1
ATOM 817 N N . GLN A 1 101 ? -1.049 8.402 34.069 1.00 75.81 101 GLN A N 1
ATOM 818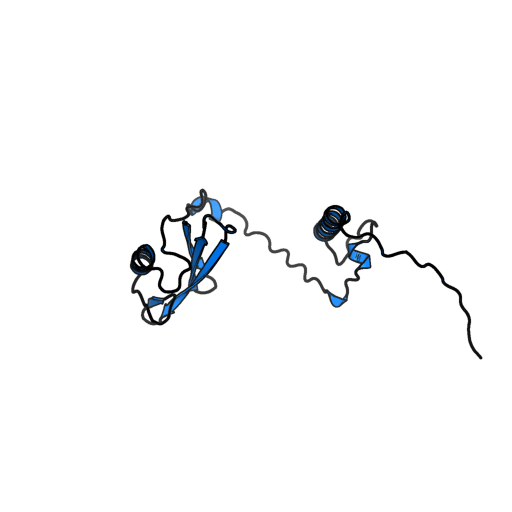 C CA . GLN A 1 101 ? -0.758 9.364 35.138 1.00 75.81 101 GLN A CA 1
ATOM 819 C C . GLN A 1 101 ? -0.855 8.758 36.539 1.00 75.81 101 GLN A C 1
ATOM 821 O O . GLN A 1 101 ? -0.303 9.311 37.487 1.00 75.81 101 GLN A O 1
ATOM 826 N N . GLN A 1 102 ? -1.559 7.636 36.681 1.00 73.88 102 GLN A N 1
ATOM 827 C CA . GLN A 1 102 ? -1.725 6.946 37.960 1.00 73.88 102 GLN A CA 1
ATOM 828 C C . GLN A 1 102 ? -0.679 5.847 38.176 1.00 73.88 102 GLN A C 1
ATOM 830 O O . GLN A 1 102 ? -0.538 5.362 39.294 1.00 73.88 102 GLN A O 1
ATOM 835 N N . ILE A 1 103 ? 0.059 5.471 37.128 1.00 76.81 103 ILE A N 1
ATOM 836 C CA . ILE A 1 103 ? 1.041 4.388 37.161 1.00 76.81 103 ILE A CA 1
ATOM 837 C C . ILE A 1 103 ? 2.400 4.947 37.581 1.00 76.81 103 ILE A C 1
ATOM 839 O O . ILE A 1 103 ? 2.951 5.823 36.913 1.00 76.81 103 ILE A O 1
ATOM 843 N N . LYS A 1 104 ? 2.974 4.421 38.666 1.00 76.94 104 LYS A N 1
ATOM 844 C CA . LYS A 1 104 ? 4.340 4.757 39.085 1.00 76.94 104 LYS A CA 1
ATOM 845 C C . LYS A 1 104 ? 5.323 3.708 38.580 1.00 76.94 104 LYS A C 1
ATOM 847 O O . LYS A 1 104 ? 4.993 2.532 38.458 1.00 76.94 104 LYS A O 1
ATOM 852 N N . SER A 1 105 ? 6.578 4.108 38.370 1.00 72.25 105 SER A N 1
ATOM 853 C CA . SER A 1 105 ? 7.655 3.182 37.982 1.00 72.25 105 SER A CA 1
ATOM 854 C C . SER A 1 105 ? 7.860 2.049 38.995 1.00 72.25 105 SER A C 1
ATOM 856 O O . SER A 1 105 ? 8.269 0.957 38.618 1.00 72.25 105 SER A O 1
ATOM 858 N N . SER A 1 106 ? 7.533 2.286 40.269 1.00 70.81 106 SER A N 1
ATOM 859 C CA . SER A 1 106 ? 7.544 1.266 41.322 1.00 70.81 106 SER A CA 1
ATOM 860 C C . SER A 1 106 ? 6.568 0.123 41.062 1.00 70.81 106 SER A C 1
ATOM 862 O O . SER A 1 106 ? 6.849 -1.005 41.445 1.00 70.81 106 SER A O 1
ATOM 864 N N . ASP A 1 107 ? 5.446 0.395 40.401 1.00 74.75 107 ASP A N 1
ATOM 865 C CA . ASP A 1 107 ? 4.361 -0.573 40.221 1.00 74.75 107 ASP A CA 1
ATOM 866 C C . ASP A 1 107 ? 4.661 -1.535 39.058 1.00 74.75 107 ASP A C 1
ATOM 868 O O . ASP A 1 107 ? 4.143 -2.647 39.010 1.00 74.75 107 ASP A O 1
ATOM 872 N N . LEU A 1 108 ? 5.535 -1.117 38.134 1.00 73.31 108 LEU A N 1
ATOM 873 C CA . LEU A 1 108 ? 6.040 -1.936 37.026 1.00 73.31 108 LEU A CA 1
ATOM 874 C C . LEU A 1 108 ? 7.169 -2.878 37.458 1.00 73.31 108 LEU A C 1
ATOM 876 O O . LEU A 1 108 ? 7.368 -3.917 36.835 1.00 73.31 108 LEU A O 1
ATOM 880 N N . LEU A 1 109 ? 7.908 -2.497 38.502 1.00 71.75 109 LEU A N 1
ATOM 881 C CA . LEU A 1 109 ? 9.100 -3.196 38.992 1.00 71.75 109 LEU A CA 1
ATOM 882 C C . LEU A 1 109 ? 8.861 -3.928 40.318 1.00 71.75 109 LEU A C 1
ATOM 884 O O . LEU A 1 109 ? 9.766 -4.584 40.828 1.00 71.75 109 LEU A O 1
ATOM 888 N N . SER A 1 110 ? 7.672 -3.795 40.908 1.00 67.31 110 SER A N 1
ATOM 889 C CA . SER A 1 110 ? 7.338 -4.450 42.169 1.00 67.31 110 SER A CA 1
ATOM 890 C C . SER A 1 110 ? 7.346 -5.963 41.986 1.00 67.31 110 SER A C 1
ATOM 892 O O . SER A 1 110 ? 6.843 -6.471 40.990 1.00 67.31 110 SER A O 1
ATOM 894 N N . GLU A 1 111 ? 7.889 -6.705 42.949 1.00 64.94 111 GLU A N 1
ATOM 895 C CA . GLU A 1 111 ? 7.911 -8.178 42.947 1.00 64.94 111 GLU A CA 1
ATOM 896 C C . GLU A 1 111 ? 6.675 -8.787 43.651 1.00 64.94 111 GLU A C 1
ATOM 898 O O . GLU A 1 111 ? 6.462 -9.998 43.651 1.00 64.94 111 GLU A O 1
ATOM 903 N N . GLU A 1 112 ? 5.814 -7.929 44.205 1.00 66.44 112 GLU A N 1
ATOM 904 C CA . GLU A 1 112 ? 4.651 -8.301 45.011 1.00 66.44 112 GLU A CA 1
ATOM 905 C C . GLU A 1 112 ? 3.507 -8.891 44.163 1.00 66.44 112 GLU A C 1
ATOM 907 O O . GLU A 1 112 ? 3.349 -8.579 42.979 1.00 66.44 112 GLU A O 1
ATOM 912 N N . ARG A 1 113 ? 2.710 -9.794 44.758 1.00 58.72 113 ARG A N 1
ATOM 913 C CA . ARG A 1 113 ? 1.567 -10.417 44.071 1.00 58.72 113 ARG A CA 1
ATOM 914 C C . ARG A 1 113 ? 0.534 -9.339 43.754 1.00 58.72 113 ARG A C 1
ATOM 916 O O . ARG A 1 113 ? 0.053 -8.668 44.661 1.00 58.72 113 ARG A O 1
ATOM 923 N N . LEU A 1 114 ? 0.192 -9.197 42.475 1.00 57.34 114 LEU A N 1
ATOM 924 C CA . LEU A 1 114 ? -0.814 -8.239 42.032 1.00 57.34 114 LEU A CA 1
ATOM 925 C C . LEU A 1 114 ? -2.165 -8.569 42.681 1.00 57.34 114 LEU A C 1
ATOM 927 O O . LEU A 1 114 ? -2.612 -9.715 42.648 1.00 57.34 114 LEU A O 1
ATOM 931 N N . THR A 1 115 ? -2.809 -7.561 43.260 1.00 58.19 115 THR A N 1
ATOM 932 C CA . THR A 1 115 ? -4.229 -7.614 43.608 1.00 58.19 115 THR A CA 1
ATOM 933 C C . THR A 1 115 ? -5.061 -7.369 42.343 1.00 58.19 115 THR A C 1
ATOM 935 O O . THR A 1 115 ? -4.587 -6.735 41.398 1.00 58.19 115 THR A O 1
ATOM 938 N N . GLU A 1 116 ? -6.301 -7.869 42.300 1.00 59.94 116 GLU A N 1
ATOM 939 C CA . GLU A 1 116 ? -7.213 -7.747 41.139 1.00 59.94 116 GLU A CA 1
ATOM 940 C C . GLU A 1 116 ? -7.497 -6.285 40.721 1.00 59.94 116 GLU A C 1
ATOM 942 O O . GLU A 1 116 ? -7.937 -6.034 39.600 1.00 59.94 116 GLU A O 1
ATOM 947 N N . ASP A 1 117 ? -7.173 -5.318 41.586 1.00 62.06 117 ASP A N 1
ATOM 948 C CA . ASP A 1 117 ? -7.302 -3.874 41.352 1.00 62.06 117 ASP A CA 1
ATOM 949 C C . ASP A 1 117 ? -6.033 -3.219 40.765 1.00 62.06 117 ASP A C 1
ATOM 951 O O . ASP A 1 117 ? -5.951 -1.993 40.658 1.00 62.06 117 ASP A O 1
ATOM 955 N N . SER A 1 118 ? -5.014 -4.003 40.390 1.00 69.38 118 SER A N 1
ATOM 956 C CA . SER A 1 118 ? -3.775 -3.456 39.827 1.00 69.38 118 SER A CA 1
ATOM 957 C C . SER A 1 118 ? -4.019 -2.764 38.475 1.00 69.38 118 SER A C 1
ATOM 959 O O . SER A 1 118 ? -4.567 -3.378 37.550 1.00 69.38 118 SER A O 1
ATOM 961 N N . PRO A 1 119 ? -3.539 -1.516 38.287 1.00 71.44 119 PRO A N 1
ATOM 962 C CA . PRO A 1 119 ? -3.645 -0.808 37.012 1.00 71.44 119 PRO A CA 1
ATOM 963 C C . PRO A 1 119 ? -2.761 -1.424 35.916 1.00 71.44 119 PRO A C 1
ATOM 965 O O . PRO A 1 119 ? -2.930 -1.100 34.742 1.00 71.44 119 PRO A O 1
ATOM 968 N N . ILE A 1 120 ? -1.825 -2.312 36.272 1.00 75.38 120 ILE A N 1
ATOM 969 C CA . ILE A 1 120 ? -0.889 -2.972 35.356 1.00 75.38 120 ILE A CA 1
ATOM 970 C C . ILE A 1 120 ? -1.254 -4.452 35.229 1.00 75.38 120 ILE A C 1
ATOM 972 O O . ILE A 1 120 ? -1.358 -5.172 36.222 1.00 75.38 120 ILE A O 1
ATOM 976 N N . SER A 1 121 ? -1.396 -4.934 33.990 1.00 80.44 121 SER A N 1
ATOM 977 C CA . SER A 1 121 ? -1.604 -6.361 33.721 1.00 80.44 121 SER A CA 1
ATOM 978 C C . SER A 1 121 ? -0.346 -7.185 34.000 1.00 80.44 121 SER A C 1
ATOM 980 O O . SER A 1 121 ? 0.751 -6.745 33.655 1.00 80.44 121 SER A O 1
ATOM 982 N N . LEU A 1 122 ? -0.519 -8.419 34.484 1.00 81.44 122 LEU A N 1
ATOM 983 C CA . LEU A 1 122 ? 0.575 -9.367 34.726 1.00 81.44 122 LEU A CA 1
ATOM 984 C C . LEU A 1 122 ? 1.518 -9.509 33.521 1.00 81.44 122 LEU A C 1
ATOM 986 O O . LEU A 1 122 ? 2.720 -9.349 33.681 1.00 81.44 122 LEU A O 1
ATOM 990 N N . GLY A 1 123 ? 0.978 -9.689 32.310 1.00 83.94 123 GLY A N 1
ATOM 991 C CA . GLY A 1 123 ? 1.801 -9.841 31.105 1.00 83.94 123 GLY A CA 1
ATOM 992 C C . GLY A 1 123 ? 2.637 -8.603 30.753 1.00 83.94 123 GLY A C 1
ATOM 993 O O . GLY A 1 123 ? 3.747 -8.737 30.250 1.00 83.94 123 GLY A O 1
ATOM 994 N N . LEU A 1 124 ? 2.147 -7.393 31.058 1.00 85.31 124 LEU A N 1
ATOM 995 C CA . LEU A 1 124 ? 2.929 -6.161 30.881 1.00 85.31 124 LEU A CA 1
ATOM 996 C C . LEU A 1 124 ? 4.088 -6.106 31.881 1.00 85.31 124 LEU A C 1
ATOM 998 O O . LEU A 1 124 ? 5.212 -5.795 31.499 1.00 85.31 124 LEU A O 1
ATOM 1002 N N . ARG A 1 125 ? 3.818 -6.437 33.146 1.00 85.56 125 ARG A N 1
ATOM 1003 C CA . ARG A 1 125 ? 4.837 -6.502 34.197 1.00 85.56 125 ARG A CA 1
ATOM 1004 C C . ARG A 1 125 ? 5.905 -7.543 33.867 1.00 85.56 125 ARG A C 1
ATOM 1006 O O . ARG A 1 125 ? 7.080 -7.209 33.845 1.00 85.56 125 ARG A O 1
ATOM 1013 N N . GLU A 1 126 ? 5.503 -8.764 33.523 1.00 85.19 126 GLU A N 1
ATOM 1014 C CA . GLU A 1 126 ? 6.420 -9.847 33.143 1.00 85.19 126 GLU A CA 1
ATOM 1015 C C . GLU A 1 126 ? 7.279 -9.478 31.932 1.00 85.19 126 GLU A C 1
ATOM 1017 O O . GLU A 1 126 ? 8.478 -9.754 31.927 1.00 85.19 126 GLU A O 1
ATOM 1022 N N . ALA A 1 127 ? 6.704 -8.807 30.931 1.00 88.50 127 ALA A N 1
ATOM 1023 C CA . ALA A 1 127 ? 7.455 -8.330 29.776 1.00 88.50 127 ALA A CA 1
ATOM 1024 C C . ALA A 1 127 ? 8.513 -7.286 30.164 1.00 88.50 127 ALA A C 1
ATOM 1026 O O . ALA A 1 127 ? 9.650 -7.378 29.706 1.00 88.50 127 ALA A O 1
ATOM 1027 N N . VAL A 1 128 ? 8.165 -6.324 31.028 1.00 86.69 128 VAL A N 1
ATOM 1028 C CA . VAL A 1 128 ? 9.105 -5.302 31.520 1.00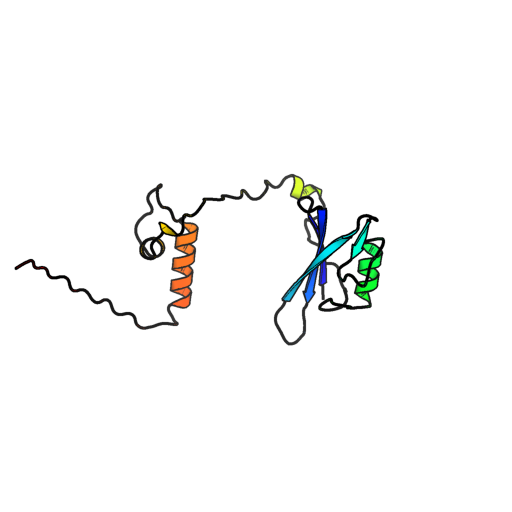 86.69 128 VAL A CA 1
ATOM 1029 C C . VAL A 1 128 ? 10.211 -5.936 32.362 1.00 86.69 128 VAL A C 1
ATOM 1031 O O . VAL A 1 128 ? 11.382 -5.655 32.121 1.00 86.69 128 VAL A O 1
ATOM 1034 N N . THR A 1 129 ? 9.866 -6.824 33.298 1.00 83.06 129 THR A N 1
ATOM 1035 C CA . THR A 1 129 ? 10.843 -7.553 34.120 1.00 83.06 129 THR A CA 1
ATOM 1036 C C . THR A 1 129 ? 11.785 -8.384 33.254 1.00 83.06 129 THR A C 1
ATOM 1038 O O . THR A 1 129 ? 12.995 -8.336 33.444 1.00 83.06 129 THR A O 1
ATOM 1041 N N . THR A 1 130 ? 11.249 -9.107 32.267 1.00 85.31 130 THR A N 1
ATOM 1042 C CA . THR A 1 130 ? 12.048 -9.927 31.346 1.00 85.31 130 THR A CA 1
ATOM 1043 C C . THR A 1 130 ? 12.969 -9.064 30.494 1.00 85.31 130 THR A C 1
ATOM 1045 O O . THR A 1 130 ? 14.135 -9.405 30.329 1.00 85.31 130 THR A O 1
ATOM 1048 N N . TYR A 1 131 ? 12.472 -7.938 29.973 1.00 86.12 131 TYR A N 1
ATOM 1049 C CA . TYR A 1 131 ? 13.287 -7.000 29.206 1.00 86.12 131 TYR A CA 1
ATOM 1050 C C . TYR A 1 131 ? 14.441 -6.467 30.052 1.00 86.12 131 TYR A C 1
ATOM 1052 O O . TYR A 1 131 ? 15.583 -6.559 29.620 1.00 86.12 131 TYR A O 1
ATOM 1060 N N . LEU A 1 132 ? 14.158 -5.990 31.270 1.00 84.56 132 LEU A N 1
ATOM 1061 C CA . LEU A 1 132 ? 15.187 -5.465 32.162 1.00 84.56 132 LEU A CA 1
ATOM 1062 C C . LEU A 1 132 ? 16.225 -6.544 32.485 1.00 84.56 132 LEU A C 1
ATOM 1064 O O . LEU A 1 132 ? 17.399 -6.306 32.256 1.00 84.56 132 LEU A O 1
ATOM 1068 N N . PHE A 1 133 ? 15.797 -7.763 32.829 1.00 80.06 133 PHE A N 1
ATOM 1069 C CA . PHE A 1 133 ? 16.691 -8.907 33.044 1.00 80.06 133 PHE A CA 1
ATOM 1070 C C . PHE A 1 133 ? 17.555 -9.244 31.816 1.00 80.06 133 PHE A C 1
ATOM 1072 O O . PHE A 1 133 ? 18.733 -9.553 31.951 1.00 80.06 133 PHE A O 1
ATOM 1079 N N . MET A 1 134 ? 16.990 -9.170 30.607 1.00 77.88 134 MET A N 1
ATOM 1080 C CA . MET A 1 134 ? 17.720 -9.410 29.356 1.00 77.88 134 MET A CA 1
ATOM 1081 C C . MET A 1 134 ? 18.667 -8.263 28.976 1.00 77.88 134 MET A C 1
ATOM 1083 O O . MET A 1 134 ? 19.593 -8.477 28.197 1.00 77.88 134 MET A O 1
ATOM 1087 N N . THR A 1 135 ? 18.427 -7.052 29.483 1.00 81.06 135 THR A N 1
ATOM 1088 C CA . THR A 1 135 ? 19.231 -5.853 29.188 1.00 81.06 135 THR A CA 1
ATOM 1089 C C . THR A 1 135 ? 20.135 -5.402 30.340 1.00 81.06 135 THR A C 1
ATOM 1091 O O . THR A 1 135 ? 20.991 -4.549 30.121 1.00 81.06 135 THR A O 1
ATOM 1094 N N . ASP A 1 136 ? 19.995 -5.974 31.539 1.00 61.16 136 ASP A N 1
ATOM 1095 C CA . ASP A 1 136 ? 20.724 -5.589 32.759 1.00 61.16 136 ASP A CA 1
ATOM 1096 C C . ASP A 1 136 ? 22.225 -5.925 32.706 1.00 61.16 136 ASP A C 1
ATOM 1098 O O . ASP A 1 136 ? 23.004 -5.360 33.473 1.00 61.16 136 ASP A O 1
ATOM 1102 N N . ASP A 1 137 ? 22.679 -6.727 31.737 1.00 53.00 137 ASP A N 1
ATOM 1103 C CA . ASP A 1 137 ? 24.112 -6.873 31.434 1.00 53.00 137 ASP A CA 1
ATOM 1104 C C . ASP A 1 137 ? 24.741 -5.598 30.816 1.00 53.00 137 ASP A C 1
ATOM 1106 O O . ASP A 1 137 ? 25.950 -5.556 30.576 1.00 53.00 137 ASP A O 1
ATOM 1110 N N . LEU A 1 138 ? 23.963 -4.530 30.572 1.00 51.78 138 LEU A N 1
ATOM 1111 C CA . LEU A 1 138 ? 24.438 -3.280 29.955 1.00 51.78 138 LEU A CA 1
ATOM 1112 C C . LEU A 1 138 ? 24.409 -2.023 30.842 1.00 51.78 138 LEU A C 1
ATOM 1114 O O . LEU A 1 138 ? 24.841 -0.970 30.368 1.00 51.78 138 LEU A O 1
ATOM 1118 N N . SER A 1 139 ? 24.019 -2.076 32.122 1.00 40.50 139 SER A N 1
ATOM 1119 C CA . SER A 1 139 ? 24.241 -0.916 33.008 1.00 40.50 139 SER A CA 1
ATOM 1120 C C . SER A 1 139 ? 24.405 -1.254 34.488 1.00 40.50 139 SER A C 1
ATOM 1122 O O . SER A 1 139 ? 23.462 -1.234 35.276 1.00 40.50 139 SER A O 1
ATOM 1124 N N . LEU A 1 140 ? 25.661 -1.423 34.896 1.00 42.19 140 LEU A N 1
ATOM 1125 C CA . LEU A 1 140 ? 26.083 -1.132 36.259 1.00 42.19 140 LEU A CA 1
ATOM 1126 C C . LEU A 1 140 ? 25.827 0.354 36.596 1.00 42.19 140 LEU A C 1
ATOM 1128 O O . LEU A 1 140 ? 26.206 1.237 35.829 1.00 42.19 140 LEU A O 1
ATOM 1132 N N . GLN A 1 141 ? 25.328 0.573 37.823 1.00 43.72 141 GLN A N 1
ATOM 1133 C CA . GLN A 1 141 ? 25.432 1.779 38.674 1.00 43.72 141 GLN A CA 1
ATOM 1134 C C . GLN A 1 141 ? 24.191 2.685 38.784 1.00 43.72 141 GLN A C 1
ATOM 1136 O O . GLN A 1 141 ? 24.175 3.801 38.277 1.00 43.72 141 GLN A O 1
ATOM 1141 N N . VAL A 1 142 ? 23.235 2.292 39.636 1.00 32.16 142 VAL A N 1
ATOM 1142 C CA . VAL A 1 142 ? 22.579 3.242 40.555 1.00 32.16 142 VAL A CA 1
ATOM 1143 C C . VAL A 1 142 ? 22.546 2.613 41.948 1.00 32.16 142 VAL A C 1
ATOM 1145 O O . VAL A 1 142 ? 21.892 1.603 42.191 1.00 32.16 142 VAL A O 1
ATOM 1148 N N . THR A 1 143 ? 23.324 3.182 42.862 1.00 28.42 143 THR A N 1
ATOM 1149 C CA . THR A 1 143 ? 23.451 2.733 44.250 1.00 28.42 143 THR A CA 1
ATOM 1150 C C . THR A 1 143 ? 22.212 3.102 45.084 1.00 28.42 143 THR A C 1
ATOM 1152 O O . THR A 1 143 ? 21.602 4.150 44.861 1.00 28.42 143 THR A O 1
ATOM 1155 N N . PRO A 1 144 ? 21.833 2.292 46.094 1.00 38.44 144 PRO A N 1
ATOM 1156 C CA . PRO A 1 144 ? 20.696 2.580 46.957 1.00 38.44 144 PRO A CA 1
ATOM 1157 C C . PRO A 1 144 ? 21.145 3.451 48.136 1.00 38.44 144 PRO A C 1
ATOM 1159 O O . PRO A 1 144 ? 21.787 2.961 49.064 1.00 38.44 144 PRO A O 1
ATOM 1162 N N . ASN A 1 145 ? 20.795 4.741 48.151 1.00 27.67 145 ASN A N 1
ATOM 1163 C CA . ASN A 1 145 ? 21.037 5.570 49.334 1.00 27.67 145 ASN A CA 1
ATOM 1164 C C . ASN A 1 145 ? 19.798 5.618 50.239 1.00 27.67 145 ASN A C 1
ATOM 1166 O O . ASN A 1 145 ? 18.864 6.391 50.034 1.00 27.67 145 ASN A O 1
ATOM 1170 N N . ARG A 1 146 ? 19.817 4.772 51.273 1.00 39.06 146 ARG A N 1
ATOM 1171 C CA . ARG A 1 146 ? 18.971 4.894 52.462 1.00 39.06 146 ARG A CA 1
ATOM 1172 C C . ARG A 1 146 ? 19.528 5.995 53.369 1.00 39.06 146 ARG A C 1
ATOM 1174 O O . ARG A 1 146 ? 20.603 5.814 53.935 1.00 39.06 146 ARG A O 1
ATOM 1181 N N . LYS A 1 147 ? 18.747 7.043 53.651 1.00 30.98 147 LYS A N 1
ATOM 1182 C CA . LYS A 1 147 ? 18.785 7.710 54.967 1.00 30.98 147 LYS A CA 1
ATOM 1183 C C . LYS A 1 147 ? 17.545 8.567 55.211 1.00 30.98 147 LYS A C 1
ATOM 1185 O O . LYS A 1 147 ? 17.385 9.628 54.624 1.00 30.98 147 LYS A O 1
ATOM 1190 N N . GLY A 1 148 ? 16.696 8.112 56.128 1.00 32.25 148 GLY A N 1
ATOM 1191 C CA . GLY A 1 148 ? 15.801 8.992 56.869 1.00 32.25 148 GLY A CA 1
ATOM 1192 C C . GLY A 1 148 ? 16.491 9.510 58.133 1.00 32.25 148 GLY A C 1
ATOM 1193 O O . GLY A 1 148 ? 17.259 8.775 58.759 1.00 32.25 148 GLY A O 1
ATOM 1194 N N . ARG A 1 149 ? 16.182 10.751 58.525 1.00 32.88 149 ARG A N 1
ATOM 1195 C CA . ARG A 1 149 ? 15.974 11.159 59.926 1.00 32.88 149 ARG A CA 1
ATOM 1196 C C . ARG A 1 149 ? 15.277 12.530 59.992 1.00 32.88 149 ARG A C 1
ATOM 1198 O O . ARG A 1 149 ? 15.713 13.473 59.346 1.00 32.88 149 ARG A O 1
ATOM 1205 N N . GLN A 1 150 ? 14.181 12.565 60.759 1.00 39.59 150 GLN A N 1
ATOM 1206 C CA . GLN A 1 150 ? 13.419 13.729 61.261 1.00 39.59 150 GLN A CA 1
ATOM 1207 C C . GLN A 1 150 ? 14.343 14.711 62.021 1.00 39.59 150 GLN A C 1
ATOM 1209 O O . GLN A 1 150 ? 15.412 14.286 62.452 1.00 39.59 150 GLN A O 1
ATOM 1214 N N . THR A 1 151 ? 14.049 16.008 62.190 1.00 33.81 151 THR A N 1
ATOM 1215 C CA . THR A 1 151 ? 12.983 16.657 63.007 1.00 33.81 151 THR A CA 1
ATOM 1216 C C . THR A 1 151 ? 12.967 18.174 62.694 1.00 33.81 151 THR A C 1
ATOM 1218 O O . THR A 1 151 ? 14.039 18.723 62.472 1.00 33.81 151 THR A O 1
ATOM 1221 N N . LYS A 1 152 ? 11.820 18.834 62.465 1.00 36.81 152 LYS A N 1
ATOM 1222 C CA . LYS A 1 152 ? 10.869 19.495 63.404 1.00 36.81 152 LYS A CA 1
ATOM 1223 C C . LYS A 1 152 ? 11.308 20.894 63.905 1.00 36.81 152 LYS A C 1
ATOM 1225 O O . LYS A 1 152 ? 12.460 21.092 64.258 1.00 36.81 152 LYS A O 1
ATOM 1230 N N . ASP A 1 153 ? 10.333 21.802 63.899 1.00 35.53 153 ASP A N 1
ATOM 1231 C CA . ASP A 1 153 ? 10.351 23.272 63.991 1.00 35.53 153 ASP A CA 1
ATOM 1232 C C . ASP A 1 153 ? 10.998 23.910 65.236 1.00 35.53 153 ASP A C 1
ATOM 1234 O O . ASP A 1 153 ? 10.756 23.459 66.358 1.00 35.53 153 ASP A O 1
ATOM 1238 N N . THR A 1 154 ? 11.716 25.026 65.043 1.00 38.91 154 THR A N 1
ATOM 1239 C CA . THR A 1 154 ? 11.470 26.401 65.568 1.00 38.91 154 THR A CA 1
ATOM 1240 C C . THR A 1 154 ? 12.652 27.288 65.187 1.00 38.91 154 THR A C 1
ATOM 1242 O O . THR A 1 154 ? 13.801 26.879 65.467 1.00 38.91 154 THR A O 1
#

Sequence (154 aa):
IRYRLFYSDKTGCYSLSIRCTNHESWNCIKHYLINCLENSWLYISPSLTFPSLHELVDYYSENSDGLCCCLKTPCFIQGASSSLFHNLPKPVEVKKSLNWQQIKSSDLLSEERLTEDSPISLGLREAVTTYLFMTDDLSLQVTPNRKGRQTKDT